Protein AF-A0A4R8S2M1-F1 (afdb_monomer_lite)

Sequence (170 aa):
MDASRDLIRSPKLRADSMRMPQSKIARLDPCGALDVLTHGKDFDIAGPQMPYMCDFKLKGDEDHTVLGYQVRELDSASHPATRGVEYTRLRGVVTHFEDRMRRDGPHNGKAWCTVESYVGLDNPITGREGVSTTRQWVDEIAATGYETELGCPKLLRVVEEAVRLYQEAS

Organism: NCBI:txid404941

Foldseek 3Di:
DPPCVVCVVDPDDPVPDLPDFPALLQVDDLCVLCCVVQVVWDKDQDDDDDRQWTWIDTPPDPKIKIKGKDKAFQVPPPPCVPPDVQWDDQVNFIKGKDWDADCDDPLHLKIWIKIKTFACPVPFTFGRDPVRNVITITMIIMMIMIGNDPVPVSRSSSSSSVNVRSVPRD

Radius of gyration: 17.93 Å; chains: 1; bounding box: 40×38×55 Å

Secondary structure (DSSP, 8-state):
--TTHHHHHSPPPGGG-SSS---GGGGS-TTTHHHHHTTT--EEE-S---TTEEEEEETT-SS-EEEEEEEEETTTS--TTS--TTEEEETTEEEEEEEEE--SSTTTTSEEEEEEEEETTTS-EE-SSTTTSS-EEEEEEEEEEEESSTT-HHHHHHHHHHHHHHHH--

Structure (mmCIF, N/CA/C/O backbone):
data_AF-A0A4R8S2M1-F1
#
_entry.id   AF-A0A4R8S2M1-F1
#
loop_
_atom_site.group_PDB
_atom_site.id
_atom_site.type_symbol
_atom_site.label_atom_id
_atom_site.label_alt_id
_atom_site.label_comp_id
_atom_site.label_asym_id
_atom_site.label_entity_id
_atom_site.label_seq_id
_atom_site.pdbx_PDB_ins_code
_atom_site.Cartn_x
_atom_site.Cartn_y
_atom_site.Cartn_z
_atom_site.occupancy
_atom_site.B_iso_or_equiv
_atom_site.auth_seq_id
_atom_site.auth_comp_id
_atom_site.auth_asym_id
_atom_site.auth_atom_id
_atom_site.pdbx_PDB_model_num
ATOM 1 N N . MET A 1 1 ? 4.383 -7.516 40.489 1.00 47.75 1 MET A N 1
ATOM 2 C CA . MET A 1 1 ? 3.514 -8.470 39.770 1.00 47.75 1 MET A CA 1
ATOM 3 C C . MET A 1 1 ? 3.699 -8.212 38.293 1.00 47.75 1 MET A C 1
ATOM 5 O O . MET A 1 1 ? 3.539 -7.076 37.871 1.00 47.75 1 MET A O 1
ATOM 9 N N . ASP A 1 2 ? 4.128 -9.222 37.549 1.00 53.28 2 ASP A N 1
ATOM 10 C CA . ASP A 1 2 ? 4.392 -9.090 36.119 1.00 53.28 2 ASP A CA 1
ATOM 11 C C . ASP A 1 2 ? 3.074 -9.293 35.362 1.00 53.28 2 ASP A C 1
ATOM 13 O O . ASP A 1 2 ? 2.661 -10.424 35.108 1.00 53.28 2 ASP A O 1
ATOM 17 N N . ALA A 1 3 ? 2.365 -8.192 35.089 1.00 57.44 3 ALA A N 1
ATOM 18 C CA . ALA A 1 3 ? 1.017 -8.176 34.500 1.00 57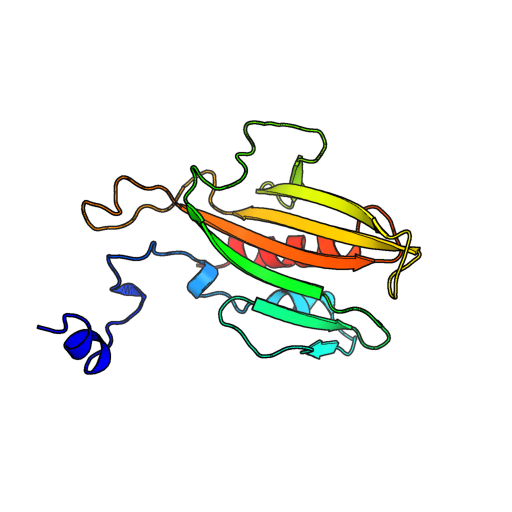.44 3 ALA A CA 1
ATOM 19 C C . ALA A 1 3 ? 0.933 -8.836 33.105 1.00 57.44 3 ALA A C 1
ATOM 21 O O . ALA A 1 3 ? -0.154 -9.000 32.552 1.00 57.44 3 ALA A O 1
ATOM 22 N N . SER A 1 4 ? 2.077 -9.209 32.530 1.00 60.09 4 SER A N 1
ATOM 23 C CA . SER A 1 4 ? 2.200 -9.859 31.229 1.00 60.09 4 SER A CA 1
ATOM 24 C C . SER A 1 4 ? 2.137 -11.395 31.295 1.00 60.09 4 SER A C 1
ATOM 26 O O . SER A 1 4 ? 1.750 -12.030 30.314 1.00 60.09 4 SER A O 1
ATOM 28 N N . ARG A 1 5 ? 2.457 -12.018 32.442 1.00 62.53 5 ARG A N 1
ATOM 29 C CA . ARG A 1 5 ? 2.608 -13.485 32.554 1.00 62.53 5 ARG A CA 1
ATOM 30 C C . ARG A 1 5 ? 1.321 -14.268 32.296 1.00 62.53 5 ARG A C 1
ATOM 32 O O . ARG A 1 5 ? 1.375 -15.320 31.660 1.00 62.53 5 ARG A O 1
ATOM 39 N N . ASP A 1 6 ? 0.182 -13.758 32.751 1.00 65.44 6 ASP A N 1
ATOM 40 C CA . ASP A 1 6 ? -1.110 -14.431 32.562 1.00 65.44 6 ASP A CA 1
ATOM 41 C C . ASP A 1 6 ? -1.586 -14.347 31.104 1.00 65.44 6 ASP A C 1
ATOM 43 O O . ASP A 1 6 ? -2.175 -15.294 30.585 1.00 65.44 6 ASP A O 1
ATOM 47 N N . LEU A 1 7 ? -1.235 -13.263 30.402 1.00 65.06 7 LEU A N 1
ATOM 48 C CA . LEU A 1 7 ? -1.532 -13.089 28.976 1.00 65.06 7 LEU A CA 1
ATOM 49 C C . LEU A 1 7 ? -0.714 -14.040 28.088 1.00 65.06 7 LEU A C 1
ATOM 51 O O . LEU A 1 7 ? -1.174 -14.408 27.013 1.00 65.06 7 LEU A O 1
ATOM 55 N N . ILE A 1 8 ? 0.473 -14.461 28.538 1.00 72.50 8 ILE A N 1
ATOM 56 C CA . ILE A 1 8 ? 1.325 -15.421 27.816 1.00 72.50 8 ILE A CA 1
ATOM 57 C C . ILE A 1 8 ? 0.822 -16.860 28.002 1.00 72.50 8 ILE A C 1
ATOM 59 O O . ILE A 1 8 ? 0.888 -17.662 27.075 1.00 72.50 8 ILE A O 1
ATOM 63 N N . ARG A 1 9 ? 0.313 -17.207 29.192 1.00 76.44 9 ARG A N 1
ATOM 64 C CA . ARG A 1 9 ? -0.161 -18.571 29.502 1.00 76.44 9 ARG A CA 1
ATOM 65 C C . ARG A 1 9 ? -1.518 -18.900 28.888 1.00 76.44 9 ARG A C 1
ATOM 67 O O . ARG A 1 9 ? -1.822 -20.069 28.668 1.00 76.44 9 ARG A O 1
ATOM 74 N N . SER A 1 10 ? -2.349 -17.893 28.646 1.00 75.50 10 SER A N 1
ATOM 75 C CA . SER A 1 10 ? -3.666 -18.053 28.027 1.00 75.50 10 SER A CA 1
ATOM 76 C C . SER A 1 10 ? -3.933 -16.873 27.096 1.00 75.50 10 SER A C 1
ATOM 78 O O . SER A 1 10 ? -4.692 -15.965 27.450 1.00 75.50 10 SER A O 1
ATOM 80 N N . PRO A 1 11 ? -3.267 -16.842 25.927 1.00 75.62 11 PRO A N 1
ATOM 81 C CA . PRO A 1 11 ? -3.440 -15.756 24.979 1.00 75.62 11 PRO A CA 1
ATOM 82 C C . PRO A 1 11 ? -4.900 -15.703 24.532 1.00 75.62 11 PRO A C 1
ATOM 84 O O . PRO A 1 11 ? -5.464 -16.692 24.065 1.00 75.62 11 PRO A O 1
ATOM 87 N N . LYS A 1 12 ? -5.522 -14.534 24.696 1.00 77.06 12 LYS A N 1
ATOM 88 C CA . LYS A 1 12 ? -6.856 -14.274 24.150 1.00 77.06 12 LYS A CA 1
ATOM 89 C C . LYS A 1 12 ? -6.789 -14.178 22.628 1.00 77.06 12 LYS A C 1
ATOM 91 O O . LYS A 1 12 ? -5.745 -13.830 22.069 1.00 77.06 12 LYS A O 1
ATOM 96 N N . LEU A 1 13 ? -7.913 -14.430 21.959 1.00 80.31 13 LEU A N 1
ATOM 97 C CA . LEU A 1 13 ? -8.006 -14.196 20.523 1.00 80.31 13 LEU A CA 1
ATOM 98 C C . LEU A 1 13 ? -7.813 -12.703 20.237 1.00 80.31 13 LEU A C 1
ATOM 100 O O . LEU A 1 13 ? -8.212 -11.843 21.022 1.00 80.31 13 LEU A O 1
ATOM 104 N N . ARG A 1 14 ? -7.242 -12.373 19.073 1.00 74.56 14 ARG A N 1
ATOM 105 C CA . ARG A 1 14 ? -7.090 -10.972 18.643 1.00 74.56 14 ARG A CA 1
ATOM 106 C C . ARG A 1 14 ? -8.439 -10.244 18.584 1.00 74.56 14 ARG A C 1
ATOM 108 O O . ARG A 1 14 ? -8.502 -9.065 18.924 1.00 74.56 14 ARG A O 1
ATOM 115 N N . ALA A 1 15 ? -9.503 -10.964 18.225 1.00 76.12 15 ALA A N 1
ATOM 116 C CA . ALA A 1 15 ? -10.880 -10.469 18.216 1.00 76.12 15 ALA A CA 1
ATOM 117 C C . ALA A 1 15 ? -11.375 -10.005 19.602 1.00 76.12 15 ALA A C 1
ATOM 119 O O . ALA A 1 15 ? -12.228 -9.122 19.687 1.00 76.12 15 ALA A O 1
ATOM 120 N N . ASP A 1 16 ? -10.791 -10.546 20.676 1.00 78.25 16 ASP A N 1
ATOM 121 C CA . ASP A 1 16 ? -11.108 -10.200 22.065 1.00 78.25 16 ASP A CA 1
ATOM 122 C C . ASP A 1 16 ? -10.189 -9.098 22.615 1.00 78.25 16 ASP A C 1
ATOM 124 O O . ASP A 1 16 ? -10.299 -8.707 23.781 1.00 78.25 16 ASP A O 1
ATOM 128 N N . SER A 1 17 ? -9.240 -8.606 21.806 1.00 75.56 17 SER A N 1
ATOM 129 C CA . SER A 1 17 ? -8.361 -7.515 22.209 1.00 75.56 17 SER A CA 1
ATOM 130 C C . SER A 1 17 ? -9.158 -6.225 22.328 1.00 75.56 17 SER A C 1
ATOM 132 O O . SER A 1 17 ? -9.743 -5.728 21.365 1.00 75.56 17 SER A O 1
ATOM 134 N N . MET A 1 18 ? -9.129 -5.667 23.529 1.00 73.31 18 MET A N 1
ATOM 135 C CA . MET A 1 18 ? -9.744 -4.384 23.850 1.00 73.31 18 MET A CA 1
ATOM 136 C C . MET A 1 18 ? -8.756 -3.214 23.733 1.00 73.31 18 MET A C 1
ATOM 138 O O . MET A 1 18 ? -9.170 -2.058 23.678 1.00 73.31 18 MET A O 1
ATOM 142 N N . ARG A 1 19 ? -7.453 -3.528 23.677 1.00 69.88 19 ARG A N 1
ATOM 143 C CA . ARG A 1 19 ? -6.344 -2.561 23.644 1.00 69.88 19 ARG A CA 1
ATOM 144 C C . ARG A 1 19 ? -5.927 -2.167 22.233 1.00 69.88 19 ARG A C 1
ATOM 146 O O . ARG A 1 19 ? -5.401 -1.078 22.047 1.00 69.88 19 ARG A O 1
ATOM 153 N N . MET A 1 20 ? -6.125 -3.063 21.267 1.00 71.00 20 MET A N 1
ATOM 154 C CA . MET A 1 20 ? -5.816 -2.809 19.861 1.00 71.00 20 MET A CA 1
ATOM 155 C C . MET A 1 20 ? -7.109 -2.555 19.085 1.00 71.00 20 MET A C 1
ATOM 157 O O . MET A 1 20 ? -8.091 -3.267 19.320 1.00 71.00 20 MET A O 1
ATOM 161 N N . PRO A 1 21 ? -7.118 -1.594 18.146 1.00 77.38 21 PRO A N 1
ATOM 162 C CA . PRO A 1 21 ? -8.243 -1.406 17.242 1.00 77.38 21 PRO A CA 1
ATOM 163 C C . PRO A 1 21 ? -8.505 -2.687 16.438 1.00 77.38 21 PRO A C 1
ATOM 165 O O . PRO A 1 21 ? -7.578 -3.386 16.012 1.00 77.38 21 PRO A O 1
ATOM 168 N N . GLN A 1 22 ? -9.785 -3.001 16.235 1.00 83.44 22 GLN A N 1
ATOM 169 C CA . GLN A 1 22 ? -10.216 -4.153 15.440 1.00 83.44 22 GLN A CA 1
ATOM 170 C C . GLN A 1 22 ? -10.141 -3.800 13.952 1.00 83.44 22 GLN A C 1
ATOM 172 O O . GLN A 1 22 ? -11.136 -3.458 13.323 1.00 83.44 22 GLN A O 1
ATOM 177 N N . SER A 1 23 ? -8.920 -3.841 13.428 1.00 86.62 23 SER A N 1
ATOM 178 C CA . SER A 1 23 ? -8.595 -3.523 12.041 1.00 86.62 23 SER A CA 1
ATOM 179 C C . SER A 1 23 ? -8.841 -4.696 11.091 1.00 86.62 23 SER A C 1
ATOM 181 O O . SER A 1 23 ? -8.593 -5.858 11.440 1.00 86.62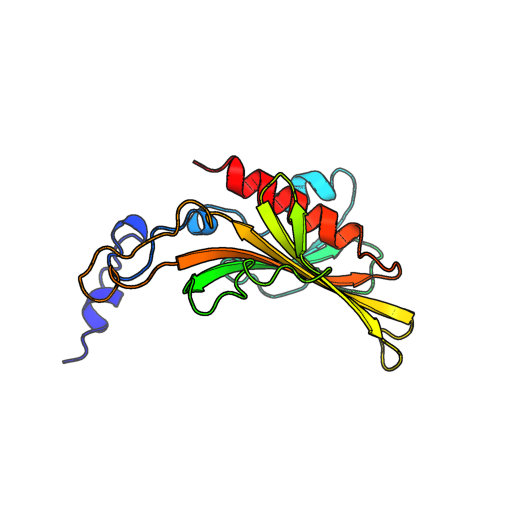 23 SER A O 1
ATOM 183 N N . LYS A 1 24 ? -9.267 -4.377 9.862 1.00 87.31 24 LYS A N 1
ATOM 184 C CA . LYS A 1 24 ? -9.433 -5.358 8.780 1.00 87.31 24 LYS A CA 1
ATOM 185 C C . LYS A 1 24 ? -8.101 -5.915 8.288 1.00 87.31 24 LYS A C 1
ATOM 187 O O . LYS A 1 24 ? -8.067 -7.067 7.862 1.00 87.31 24 LYS A O 1
ATOM 192 N N . ILE A 1 25 ? -7.000 -5.165 8.415 1.00 88.88 25 ILE A N 1
ATOM 193 C CA . ILE A 1 25 ? -5.678 -5.613 7.940 1.00 88.88 25 ILE A CA 1
ATOM 194 C C . ILE A 1 25 ? -5.234 -6.914 8.610 1.00 88.88 25 ILE A C 1
ATOM 196 O O . ILE A 1 25 ? -4.466 -7.679 8.042 1.00 88.88 25 ILE A O 1
ATOM 200 N N . ALA A 1 26 ? -5.753 -7.192 9.812 1.00 85.06 26 ALA A N 1
ATOM 201 C CA . ALA A 1 26 ? -5.458 -8.409 10.554 1.00 85.06 26 ALA A CA 1
ATOM 202 C C . ALA A 1 26 ? -5.924 -9.698 9.851 1.00 85.06 26 ALA A C 1
ATOM 204 O O . ALA A 1 26 ? -5.511 -10.784 10.251 1.00 85.06 26 ALA A O 1
ATOM 205 N N . ARG A 1 27 ? -6.816 -9.580 8.860 1.00 85.50 27 ARG A N 1
ATOM 206 C CA . ARG A 1 27 ? -7.407 -10.693 8.104 1.00 85.50 27 ARG A CA 1
ATOM 207 C C . ARG A 1 27 ? -6.850 -10.814 6.686 1.00 85.50 27 ARG A C 1
ATOM 209 O O . ARG A 1 27 ? -7.228 -11.744 5.983 1.00 85.50 27 ARG A O 1
ATOM 216 N N . LEU A 1 28 ? -6.015 -9.870 6.260 1.00 89.19 28 LEU A N 1
ATOM 217 C CA . LEU A 1 28 ? -5.482 -9.831 4.905 1.00 89.19 28 LEU A CA 1
ATOM 218 C C . LEU A 1 28 ? -4.190 -10.635 4.813 1.00 89.19 28 LEU A C 1
ATOM 220 O O . LEU A 1 28 ? -3.349 -10.579 5.712 1.00 89.19 28 LEU A O 1
ATOM 224 N N . ASP A 1 29 ? -4.029 -11.341 3.696 1.00 89.75 29 ASP A N 1
ATOM 225 C CA . ASP A 1 29 ? -2.725 -11.847 3.286 1.00 89.75 29 ASP A CA 1
ATOM 226 C C . ASP A 1 29 ? -1.900 -10.665 2.759 1.00 89.75 29 ASP A C 1
ATOM 228 O O . ASP A 1 29 ? -2.293 -10.051 1.758 1.00 89.75 29 ASP A O 1
ATOM 232 N N . PRO A 1 30 ? -0.765 -10.318 3.394 1.00 87.75 30 PRO A N 1
ATOM 233 C CA . PRO A 1 30 ? 0.029 -9.196 2.939 1.00 87.75 30 PRO A CA 1
ATOM 234 C C . PRO A 1 30 ? 0.607 -9.388 1.531 1.00 87.75 30 PRO A C 1
ATOM 236 O O . PRO A 1 30 ? 0.898 -8.395 0.867 1.00 87.75 30 PRO A O 1
ATOM 239 N N . CYS A 1 31 ? 0.745 -10.630 1.063 1.00 90.88 31 CYS A N 1
ATOM 240 C CA . CYS A 1 31 ? 1.189 -10.957 -0.287 1.00 90.88 31 CYS A CA 1
ATOM 241 C C . CYS A 1 31 ? 0.036 -11.203 -1.271 1.00 90.88 31 CYS A C 1
ATOM 243 O O . CYS A 1 31 ? 0.303 -11.390 -2.454 1.00 90.88 31 CYS A O 1
ATOM 245 N N . GLY A 1 32 ? -1.231 -11.150 -0.841 1.00 90.25 32 GLY A N 1
ATOM 246 C CA . GLY A 1 32 ? -2.376 -11.521 -1.685 1.00 90.25 32 GLY A CA 1
ATOM 247 C C . GLY A 1 32 ? -2.515 -10.695 -2.971 1.00 90.25 32 GLY A C 1
ATOM 248 O O . GLY A 1 32 ? -3.044 -11.179 -3.968 1.00 90.25 32 GLY A O 1
ATOM 249 N N . ALA A 1 33 ? -1.984 -9.466 -3.004 1.00 90.19 33 ALA A N 1
ATOM 250 C CA . ALA A 1 33 ? -1.965 -8.648 -4.220 1.00 90.19 33 ALA A CA 1
ATOM 251 C C . ALA A 1 33 ? -1.143 -9.294 -5.355 1.00 90.19 33 ALA A C 1
ATOM 253 O O . ALA A 1 33 ? -1.392 -9.045 -6.537 1.00 90.19 33 ALA A O 1
ATOM 254 N N . LEU A 1 34 ? -0.174 -10.148 -5.013 1.00 88.25 34 LEU A N 1
ATOM 255 C CA . LEU A 1 34 ? 0.669 -10.837 -5.985 1.00 88.25 34 LEU A CA 1
ATOM 256 C C . LEU A 1 34 ? -0.101 -11.877 -6.794 1.00 88.25 34 LEU A C 1
ATOM 258 O O . LEU A 1 34 ? 0.228 -12.053 -7.965 1.00 88.25 34 LEU A O 1
ATOM 262 N N . ASP A 1 35 ? -1.148 -12.493 -6.245 1.00 85.50 35 ASP A N 1
ATOM 263 C CA . ASP A 1 35 ? -1.929 -13.527 -6.942 1.00 85.50 35 ASP A CA 1
ATOM 264 C C . ASP A 1 35 ? -2.517 -13.013 -8.265 1.00 85.50 35 ASP A C 1
ATOM 266 O O . ASP A 1 35 ? -2.593 -13.736 -9.260 1.00 85.50 35 ASP A O 1
ATOM 270 N N . VAL A 1 36 ? -2.884 -11.731 -8.297 1.00 82.50 36 VAL A N 1
ATOM 271 C CA . VAL A 1 36 ? -3.411 -11.062 -9.492 1.00 82.50 36 VAL A CA 1
ATOM 272 C C . VAL A 1 36 ? -2.283 -10.486 -10.347 1.00 82.50 36 VAL A C 1
ATOM 274 O O . VAL A 1 36 ? -2.275 -10.643 -11.569 1.00 82.50 36 VAL A O 1
ATOM 277 N N . LEU A 1 37 ? -1.302 -9.830 -9.725 1.00 80.38 37 LEU A N 1
ATOM 278 C CA . LEU A 1 37 ? -0.264 -9.075 -10.439 1.00 80.38 37 LEU A CA 1
ATOM 279 C C . LEU A 1 37 ? 0.793 -9.958 -11.101 1.00 80.38 37 LEU A C 1
ATOM 281 O O . LEU A 1 37 ? 1.428 -9.554 -12.081 1.00 80.38 37 LEU A O 1
ATOM 285 N N . THR A 1 38 ? 0.984 -11.156 -10.562 1.00 80.88 38 THR A N 1
ATOM 286 C CA . THR A 1 38 ? 1.974 -12.126 -11.030 1.00 80.88 38 THR A CA 1
ATOM 287 C C . THR A 1 38 ? 1.347 -13.257 -11.826 1.00 80.88 38 THR A C 1
ATOM 289 O O . THR A 1 38 ? 2.023 -14.234 -12.112 1.00 80.88 38 THR A O 1
ATOM 292 N N . HIS A 1 39 ? 0.084 -13.143 -12.246 1.00 77.56 39 HIS A N 1
ATOM 293 C CA . HIS A 1 39 ? -0.555 -14.194 -13.032 1.00 77.56 39 HIS A CA 1
ATOM 294 C C . HIS A 1 39 ? 0.272 -14.527 -14.295 1.00 77.56 39 HIS A C 1
ATOM 296 O O . HIS A 1 39 ? 0.340 -13.742 -15.245 1.00 77.56 39 HIS A O 1
ATOM 302 N N . GLY A 1 40 ? 0.921 -15.698 -14.295 1.00 70.56 40 GLY A N 1
ATOM 303 C CA . GLY A 1 40 ? 1.836 -16.147 -15.354 1.00 70.56 40 GLY A CA 1
ATOM 304 C C . GLY A 1 40 ? 3.280 -15.625 -15.263 1.00 70.56 40 GLY A C 1
ATOM 305 O O . GLY A 1 40 ? 4.029 -15.765 -16.229 1.00 70.56 40 GLY A O 1
ATOM 306 N N . LYS A 1 41 ? 3.681 -15.025 -14.139 1.00 80.44 41 LYS A N 1
ATOM 307 C CA . LYS A 1 41 ? 5.035 -14.537 -13.852 1.00 80.44 41 LYS A CA 1
ATOM 308 C C . LYS A 1 41 ? 5.558 -15.171 -12.568 1.00 80.44 41 LYS A C 1
ATOM 310 O O . LYS A 1 41 ? 4.852 -15.239 -11.570 1.00 80.44 41 LYS A O 1
ATOM 315 N N . ASP A 1 42 ? 6.824 -15.561 -12.584 1.00 85.06 42 ASP A N 1
ATOM 316 C CA . ASP A 1 42 ? 7.500 -16.017 -11.373 1.00 85.06 42 ASP A CA 1
ATOM 317 C C . ASP A 1 42 ? 7.862 -14.812 -10.487 1.00 85.06 42 ASP A C 1
ATOM 319 O O . ASP A 1 42 ? 8.255 -13.748 -10.983 1.00 85.06 42 ASP A O 1
ATOM 323 N N . PHE A 1 43 ? 7.784 -14.997 -9.174 1.00 87.88 43 PHE A N 1
ATOM 324 C CA . PHE A 1 43 ? 8.246 -14.042 -8.174 1.00 87.88 43 PHE A CA 1
ATOM 325 C C . PHE A 1 43 ? 8.929 -14.780 -7.023 1.00 87.88 43 PHE A C 1
ATOM 327 O O . PHE A 1 43 ? 8.649 -15.952 -6.774 1.00 87.88 43 PHE A O 1
ATOM 334 N N . ASP A 1 44 ? 9.796 -14.072 -6.309 1.00 88.44 44 ASP A N 1
ATOM 335 C CA . ASP A 1 44 ? 10.435 -14.559 -5.092 1.00 88.44 44 ASP A CA 1
ATOM 336 C C . ASP A 1 44 ? 9.994 -13.701 -3.908 1.00 88.44 44 ASP A C 1
ATOM 338 O O . ASP A 1 44 ? 9.960 -12.471 -4.000 1.00 88.44 44 ASP A O 1
ATOM 342 N N . ILE A 1 45 ? 9.722 -14.341 -2.771 1.00 87.69 45 ILE A N 1
ATOM 343 C CA . ILE A 1 45 ? 9.644 -13.646 -1.484 1.00 87.69 45 ILE A CA 1
ATOM 344 C C . ILE A 1 45 ? 11.075 -13.414 -1.011 1.00 87.69 45 ILE A C 1
ATOM 346 O O . ILE A 1 45 ? 11.835 -14.359 -0.792 1.00 87.69 45 ILE A O 1
ATOM 350 N N . ALA A 1 46 ? 11.457 -12.147 -0.931 1.00 81.00 46 ALA A N 1
ATOM 351 C CA . ALA A 1 46 ? 12.849 -11.727 -0.917 1.00 81.00 46 ALA A CA 1
ATOM 352 C C . ALA A 1 46 ? 13.367 -11.361 0.487 1.00 81.00 46 ALA A C 1
ATOM 354 O O . ALA A 1 46 ? 14.573 -11.181 0.674 1.00 81.00 46 ALA A O 1
ATOM 355 N N . GLY A 1 47 ? 12.471 -11.329 1.479 1.00 73.38 47 GLY A N 1
ATOM 356 C CA . GLY A 1 47 ? 12.768 -11.028 2.876 1.00 73.38 47 GLY A CA 1
ATOM 357 C C . GLY A 1 47 ? 12.075 -11.972 3.869 1.00 73.38 47 GLY A C 1
ATOM 358 O O . GLY A 1 47 ? 11.263 -12.819 3.486 1.00 73.38 47 GLY A O 1
ATOM 359 N N . PRO A 1 48 ? 12.396 -11.857 5.172 1.00 72.75 48 PRO A N 1
ATOM 360 C CA . PRO A 1 48 ? 11.719 -12.614 6.217 1.00 72.75 48 PRO A CA 1
ATOM 361 C C . PRO A 1 48 ? 10.231 -12.252 6.258 1.00 72.75 48 PRO A C 1
ATOM 363 O O . PRO A 1 48 ? 9.867 -11.077 6.233 1.00 72.75 48 PRO A O 1
ATOM 366 N N . GLN A 1 49 ? 9.370 -13.265 6.371 1.00 71.31 49 GLN A N 1
ATOM 367 C CA . GLN A 1 49 ? 7.930 -13.054 6.492 1.00 71.31 49 GLN A CA 1
ATOM 368 C C . GLN A 1 49 ? 7.619 -12.341 7.811 1.00 71.31 49 GLN A C 1
ATOM 370 O O . GLN A 1 49 ? 7.685 -12.932 8.891 1.00 71.31 49 GLN A O 1
ATOM 375 N N . MET A 1 50 ? 7.293 -11.054 7.715 1.00 81.50 50 MET A N 1
ATOM 376 C CA . MET A 1 50 ? 6.797 -10.270 8.837 1.00 81.50 50 MET A CA 1
ATOM 377 C C . MET A 1 50 ? 5.268 -10.242 8.806 1.00 81.50 50 MET A C 1
ATOM 379 O O . MET A 1 50 ? 4.676 -10.145 7.729 1.00 81.50 50 MET A O 1
ATOM 383 N N . PRO A 1 51 ? 4.601 -10.287 9.973 1.00 79.88 51 PRO A N 1
ATOM 384 C CA . PRO A 1 51 ? 3.168 -10.053 10.031 1.00 79.88 51 PRO A CA 1
ATOM 385 C C . PRO A 1 51 ? 2.844 -8.721 9.353 1.00 79.88 51 PRO A C 1
ATOM 387 O O . PRO A 1 51 ? 3.451 -7.704 9.689 1.00 79.88 51 PRO A O 1
ATOM 390 N N . TYR A 1 52 ? 1.889 -8.740 8.423 1.00 89.81 52 TYR A N 1
ATOM 391 C CA . TYR A 1 52 ? 1.425 -7.558 7.691 1.00 89.81 52 TYR A CA 1
ATOM 392 C C . TYR A 1 52 ? 2.419 -6.964 6.688 1.00 89.81 52 TYR A C 1
ATOM 394 O O . TYR A 1 52 ? 2.237 -5.822 6.282 1.00 89.81 52 TYR A O 1
ATOM 402 N N . MET A 1 53 ? 3.443 -7.704 6.259 1.00 92.69 53 MET A N 1
ATOM 403 C CA . MET A 1 53 ? 4.365 -7.234 5.225 1.00 92.69 53 MET A CA 1
ATOM 404 C C . MET A 1 53 ? 4.699 -8.332 4.217 1.00 92.69 53 MET A C 1
ATOM 406 O O . MET A 1 53 ? 4.890 -9.488 4.586 1.00 92.69 53 MET A O 1
ATOM 410 N N . CYS A 1 54 ? 4.798 -7.946 2.951 1.00 92.75 54 CYS A N 1
ATOM 411 C CA . CYS A 1 54 ? 5.270 -8.761 1.850 1.00 92.75 54 CYS A CA 1
ATOM 412 C C . CYS A 1 54 ? 6.466 -8.072 1.195 1.00 92.75 54 CYS A C 1
ATOM 414 O O . CYS A 1 54 ? 6.318 -7.025 0.568 1.00 92.75 54 CYS A O 1
ATOM 416 N N . ASP A 1 55 ? 7.648 -8.656 1.363 1.00 94.31 55 ASP A N 1
ATOM 417 C CA . ASP A 1 55 ? 8.868 -8.260 0.661 1.00 94.31 55 ASP A CA 1
ATOM 418 C C . ASP A 1 55 ? 9.084 -9.239 -0.494 1.00 94.31 55 ASP A C 1
ATOM 420 O O . ASP A 1 55 ? 9.294 -10.436 -0.269 1.00 94.31 55 ASP A O 1
ATOM 424 N N . PHE A 1 56 ? 8.967 -8.752 -1.725 1.00 92.12 56 PHE A N 1
ATOM 425 C CA . PHE A 1 56 ? 9.002 -9.587 -2.917 1.00 92.12 56 PHE A CA 1
ATOM 426 C C . PHE A 1 56 ? 9.785 -8.938 -4.050 1.00 92.12 56 PHE A C 1
ATOM 428 O O . PHE A 1 56 ? 9.920 -7.721 -4.142 1.00 92.12 56 PHE A O 1
ATOM 435 N N . LYS A 1 57 ? 10.242 -9.761 -4.987 1.00 90.75 57 LYS A N 1
ATOM 436 C CA . LYS A 1 57 ? 10.777 -9.317 -6.276 1.00 90.75 57 LYS A CA 1
ATOM 437 C C . LYS A 1 57 ? 10.171 -10.153 -7.391 1.00 90.75 57 LYS A C 1
ATOM 439 O O . LYS A 1 57 ? 9.918 -11.342 -7.208 1.00 90.75 57 LYS A O 1
ATOM 444 N N . LEU A 1 58 ? 9.935 -9.548 -8.551 1.00 86.25 58 LEU A N 1
ATOM 445 C CA . LEU A 1 58 ? 9.547 -10.320 -9.729 1.00 86.25 58 LEU A CA 1
ATOM 446 C C . LEU A 1 58 ? 10.798 -10.938 -10.352 1.00 86.25 58 LEU A C 1
ATOM 448 O O . LEU A 1 58 ? 11.894 -10.386 -10.256 1.00 86.25 58 LEU A O 1
ATOM 452 N N . LYS A 1 59 ? 10.653 -12.089 -11.003 1.00 82.88 59 LYS A N 1
ATOM 453 C CA . LYS A 1 59 ? 11.782 -12.731 -11.673 1.00 82.88 59 LYS A CA 1
ATOM 454 C C . LYS A 1 59 ? 12.342 -11.827 -12.770 1.00 82.88 59 LYS A C 1
ATOM 456 O O . LYS A 1 59 ? 11.626 -11.438 -13.689 1.00 82.88 59 LYS A O 1
ATOM 461 N N . GLY A 1 60 ? 13.641 -11.555 -12.682 1.00 79.88 60 GLY A N 1
ATOM 462 C CA . GLY A 1 60 ? 14.348 -10.641 -13.580 1.00 79.88 60 GLY A CA 1
ATOM 463 C C . GLY A 1 60 ? 14.484 -9.219 -13.038 1.00 79.88 60 GLY A C 1
ATOM 464 O O . GLY A 1 60 ? 15.288 -8.466 -13.580 1.00 79.88 60 GLY A O 1
ATOM 465 N N . ASP A 1 61 ? 13.783 -8.876 -11.954 1.00 83.88 61 ASP A N 1
ATOM 466 C CA . ASP A 1 61 ? 13.994 -7.610 -11.260 1.00 83.88 61 ASP A CA 1
ATOM 467 C C . ASP A 1 61 ? 15.207 -7.711 -10.329 1.00 83.88 61 ASP A C 1
ATOM 469 O O . ASP A 1 61 ? 15.420 -8.712 -9.636 1.00 83.88 61 ASP A O 1
ATOM 473 N N . GLU A 1 62 ? 15.999 -6.643 -10.299 1.00 83.50 62 GLU A N 1
ATOM 474 C CA . GLU A 1 62 ? 17.131 -6.504 -9.377 1.00 83.50 62 GLU A CA 1
ATOM 475 C C . GLU A 1 62 ? 16.694 -5.995 -8.000 1.00 83.50 62 GLU A C 1
ATOM 477 O O . GLU A 1 62 ? 17.345 -6.285 -6.998 1.00 83.50 62 GLU A O 1
ATOM 482 N N . ASP A 1 63 ? 15.596 -5.237 -7.955 1.00 88.69 63 ASP A N 1
ATOM 483 C CA . ASP A 1 63 ? 15.125 -4.543 -6.763 1.00 88.69 63 ASP A CA 1
ATOM 484 C C . ASP A 1 63 ? 13.881 -5.204 -6.179 1.00 88.69 63 ASP A C 1
ATOM 486 O O . ASP A 1 63 ? 13.017 -5.722 -6.893 1.00 88.69 63 ASP A O 1
ATOM 490 N N . HIS A 1 64 ? 13.780 -5.146 -4.855 1.00 91.38 64 HIS A N 1
ATOM 491 C CA . HIS A 1 64 ? 12.627 -5.657 -4.137 1.00 91.38 64 HIS A CA 1
ATOM 492 C C . HIS A 1 64 ? 11.559 -4.569 -3.988 1.00 91.38 64 HIS A C 1
ATOM 494 O O . HIS A 1 64 ? 11.835 -3.366 -3.987 1.00 91.38 64 HIS A O 1
ATOM 500 N N . THR A 1 65 ? 10.321 -5.014 -3.850 1.00 92.75 65 THR A N 1
ATOM 501 C CA . THR A 1 65 ? 9.164 -4.214 -3.482 1.00 92.75 65 THR A CA 1
ATOM 502 C C . THR A 1 65 ? 8.692 -4.672 -2.114 1.00 92.75 65 THR A C 1
ATOM 504 O O . THR A 1 65 ? 8.470 -5.861 -1.889 1.00 92.75 65 THR A O 1
ATOM 507 N N . VAL A 1 66 ? 8.510 -3.716 -1.212 1.00 94.56 66 VAL A N 1
ATOM 508 C CA . VAL A 1 66 ? 7.969 -3.964 0.119 1.00 94.56 66 VAL A CA 1
ATOM 509 C C . VAL A 1 66 ? 6.553 -3.422 0.152 1.00 94.56 66 VAL A C 1
ATOM 511 O O . VAL A 1 66 ? 6.357 -2.225 -0.009 1.00 94.56 66 VAL A O 1
ATOM 514 N N . LEU A 1 67 ? 5.574 -4.293 0.368 1.00 94.81 67 LEU A N 1
ATOM 515 C CA . LEU A 1 67 ? 4.178 -3.946 0.620 1.00 94.81 67 LEU A CA 1
ATOM 516 C C . LEU A 1 67 ? 3.868 -4.215 2.094 1.00 94.81 67 LEU A C 1
ATOM 518 O O . LEU A 1 67 ? 4.097 -5.315 2.583 1.00 94.81 67 LEU A O 1
ATOM 522 N N . GLY A 1 68 ? 3.342 -3.231 2.811 1.00 94.19 68 GLY A N 1
ATOM 523 C CA . GLY A 1 68 ? 3.043 -3.310 4.234 1.00 94.19 68 GLY A CA 1
ATOM 524 C C . GLY A 1 68 ? 1.649 -2.797 4.569 1.00 94.19 68 GLY A C 1
ATOM 525 O O . GLY A 1 68 ? 1.145 -1.865 3.949 1.00 94.19 68 GLY A O 1
ATOM 526 N N . TYR A 1 69 ? 1.051 -3.385 5.600 1.00 93.88 69 TYR A N 1
ATOM 527 C CA . TYR A 1 69 ? -0.239 -2.991 6.150 1.00 93.88 69 TYR A CA 1
ATOM 528 C C . TYR A 1 69 ? -0.034 -2.542 7.589 1.00 93.88 69 TYR A C 1
ATOM 530 O O . TYR A 1 69 ? 0.582 -3.240 8.398 1.00 93.88 69 TYR A O 1
ATOM 538 N N . GLN A 1 70 ? -0.539 -1.363 7.920 1.00 90.56 70 GLN A N 1
ATOM 539 C CA . GLN A 1 70 ? -0.276 -0.712 9.195 1.00 90.56 70 GLN A CA 1
ATOM 540 C C . GLN A 1 70 ? -1.566 -0.154 9.782 1.00 90.56 70 GLN A C 1
ATOM 542 O O . GLN A 1 70 ? -2.502 0.169 9.060 1.00 90.56 70 GLN A O 1
ATOM 547 N N . VAL A 1 71 ? -1.611 -0.038 11.109 1.00 89.12 71 VAL A N 1
ATOM 548 C CA . VAL A 1 71 ? -2.639 0.748 11.798 1.00 89.12 71 VAL A CA 1
ATOM 549 C C . VAL A 1 71 ? -1.948 1.980 12.366 1.00 89.12 71 VAL A C 1
ATOM 551 O O . VAL A 1 71 ? -1.066 1.852 13.219 1.00 89.12 71 VAL A O 1
ATOM 554 N N . ARG A 1 72 ? -2.323 3.164 11.890 1.00 86.69 72 ARG A N 1
ATOM 555 C CA . ARG A 1 72 ? -1.755 4.449 12.312 1.00 86.69 72 ARG A CA 1
ATOM 556 C C . ARG A 1 72 ? -2.735 5.194 13.196 1.00 86.69 72 ARG A C 1
ATOM 558 O O . ARG A 1 72 ? -3.932 5.180 12.935 1.00 86.69 72 ARG A O 1
ATOM 565 N N . GLU A 1 73 ? -2.236 5.866 14.227 1.00 85.38 73 GLU A N 1
ATOM 566 C CA . GLU A 1 73 ? -3.049 6.832 14.967 1.00 85.38 73 GLU A CA 1
ATOM 567 C C . GLU A 1 73 ? -3.339 8.015 14.034 1.00 85.38 73 GLU A C 1
ATOM 569 O O . GLU A 1 73 ? -2.424 8.547 13.404 1.00 85.38 73 GLU A O 1
ATOM 574 N N . LEU A 1 74 ? -4.608 8.395 13.910 1.00 82.81 74 LEU A N 1
ATOM 575 C CA . LEU A 1 74 ? -5.107 9.325 12.896 1.00 82.81 74 LEU A CA 1
ATOM 576 C C . LEU A 1 74 ? -4.427 10.705 12.960 1.00 82.81 74 LEU A C 1
ATOM 578 O O . LEU A 1 74 ? -4.166 11.308 11.921 1.00 82.81 74 LEU A O 1
ATOM 582 N N . ASP A 1 75 ? -4.081 11.164 14.164 1.00 79.62 75 ASP A N 1
ATOM 583 C CA . ASP A 1 75 ? -3.381 12.437 14.396 1.00 79.62 75 ASP A CA 1
ATOM 584 C C . ASP A 1 75 ? -1.904 12.394 13.968 1.00 79.62 75 ASP A C 1
ATOM 586 O O . ASP A 1 75 ? -1.282 13.430 13.744 1.00 79.62 75 ASP A O 1
ATOM 590 N N . SER A 1 76 ? -1.333 11.191 13.865 1.00 77.06 76 SER A N 1
ATOM 591 C CA . SER A 1 76 ? 0.045 10.955 13.414 1.00 77.06 76 SER A CA 1
ATOM 592 C C . SER A 1 76 ? 0.139 10.542 11.947 1.00 77.06 76 SER A C 1
ATOM 594 O O . SER A 1 76 ? 1.227 10.572 11.374 1.00 77.06 76 SER A O 1
ATOM 596 N N . ALA A 1 77 ? -0.981 10.131 11.349 1.00 72.31 77 ALA A N 1
ATOM 597 C CA . ALA A 1 77 ? -1.056 9.871 9.926 1.00 72.31 77 ALA A CA 1
ATOM 598 C C . ALA A 1 77 ? -0.955 11.212 9.195 1.00 72.31 77 ALA A C 1
ATOM 600 O O . ALA A 1 77 ? -1.617 12.177 9.585 1.00 72.31 77 ALA A O 1
ATOM 601 N N . SER A 1 78 ? -0.130 11.273 8.147 1.00 64.50 78 SER A N 1
ATOM 602 C CA . SER A 1 78 ? -0.041 12.433 7.261 1.00 64.50 78 SER A CA 1
ATOM 603 C C . SER A 1 78 ? -1.449 12.760 6.761 1.00 64.50 78 SER A C 1
ATOM 605 O O . SER A 1 78 ? -2.036 12.036 5.961 1.00 64.50 78 SER A O 1
ATOM 607 N N . HIS A 1 79 ? -2.060 13.784 7.353 1.00 59.41 79 HIS A N 1
ATOM 608 C CA . HIS A 1 79 ? -3.493 13.990 7.231 1.00 59.41 79 HIS A CA 1
ATOM 609 C C . HIS A 1 79 ? -3.791 14.529 5.824 1.00 59.41 79 HIS A C 1
ATOM 611 O O . HIS A 1 79 ? -3.307 15.606 5.473 1.00 59.41 79 HIS A O 1
ATOM 617 N N . PRO A 1 80 ? -4.643 13.886 5.013 1.00 55.25 80 PRO A N 1
ATOM 618 C CA . PRO A 1 80 ? -4.914 14.340 3.644 1.00 55.25 80 PRO A CA 1
ATOM 619 C C . PRO A 1 80 ? -5.718 15.650 3.540 1.00 55.25 80 PRO A C 1
ATOM 621 O O . PRO A 1 80 ? -6.117 16.069 2.449 1.00 55.25 80 PRO A O 1
ATOM 624 N N . ALA A 1 81 ? -5.970 16.327 4.665 1.00 52.62 81 ALA A N 1
ATOM 625 C CA . ALA A 1 81 ? -6.467 17.699 4.674 1.00 52.62 81 ALA A CA 1
ATOM 626 C C . ALA A 1 81 ? -5.419 18.699 4.144 1.00 52.62 81 ALA A C 1
ATOM 628 O O . ALA A 1 81 ? -5.793 19.754 3.630 1.00 52.62 81 ALA A O 1
ATOM 629 N N . THR A 1 82 ? -4.126 18.361 4.180 1.00 54.91 82 THR A N 1
ATOM 630 C CA . THR A 1 82 ? -3.084 19.067 3.422 1.00 54.91 82 THR A CA 1
ATOM 631 C C . THR A 1 82 ? -3.022 18.503 2.005 1.00 54.91 82 THR A C 1
ATOM 633 O O . THR A 1 82 ? -2.232 17.617 1.711 1.00 54.91 82 THR A O 1
ATOM 636 N N . ARG A 1 83 ? -3.906 18.994 1.126 1.00 56.47 83 ARG A N 1
ATOM 637 C CA . ARG A 1 83 ? -3.966 18.634 -0.304 1.00 56.47 83 ARG A CA 1
ATOM 638 C C . ARG A 1 83 ? -2.816 19.267 -1.090 1.00 56.47 83 ARG A C 1
ATOM 640 O O . ARG A 1 83 ? -3.036 20.180 -1.888 1.00 56.47 83 ARG A O 1
ATOM 647 N N . GLY A 1 84 ? -1.595 18.821 -0.834 1.00 65.69 84 GLY A N 1
ATOM 648 C CA . GLY A 1 84 ? -0.516 19.028 -1.785 1.00 65.69 84 GLY A CA 1
ATOM 649 C C . GLY A 1 84 ? -0.738 18.195 -3.056 1.00 65.69 84 GLY A C 1
ATOM 650 O O . GLY A 1 84 ? -1.648 17.364 -3.131 1.00 65.69 84 GLY A O 1
ATOM 651 N N . VAL A 1 85 ? 0.064 18.455 -4.086 1.00 72.25 85 VAL A N 1
ATOM 652 C CA . VAL A 1 85 ? -0.013 17.768 -5.392 1.00 72.25 85 VAL A CA 1
ATOM 653 C C . VAL A 1 85 ? 0.365 16.284 -5.313 1.00 72.25 85 VAL A C 1
ATOM 655 O O . VAL A 1 85 ? 0.060 15.523 -6.224 1.00 72.25 85 VAL A O 1
ATOM 658 N N . GLU A 1 86 ? 1.000 15.883 -4.217 1.00 76.00 86 GLU A N 1
ATOM 659 C CA . GLU A 1 86 ? 1.418 14.526 -3.878 1.00 76.00 86 GLU A CA 1
ATOM 660 C C . GLU A 1 86 ? 0.260 13.606 -3.448 1.00 76.00 86 GLU A C 1
ATOM 662 O O . GLU A 1 86 ? 0.443 12.395 -3.328 1.00 76.00 86 GLU A O 1
ATOM 667 N N . TYR A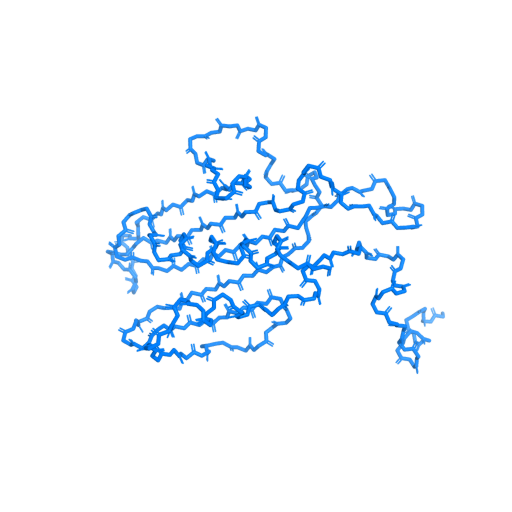 1 87 ? -0.946 14.147 -3.235 1.00 84.88 87 TYR A N 1
ATOM 668 C CA . TYR A 1 87 ? -2.128 13.353 -2.896 1.00 84.88 87 TYR A CA 1
ATOM 669 C C . TYR A 1 87 ? -3.000 13.077 -4.124 1.00 84.88 87 TYR A C 1
ATOM 671 O O . TYR A 1 87 ? -3.437 13.980 -4.838 1.00 84.88 87 TYR A O 1
ATOM 679 N N . THR A 1 88 ? -3.336 11.807 -4.315 1.00 87.19 88 THR A N 1
ATOM 680 C CA . THR A 1 88 ? -4.227 11.295 -5.358 1.00 87.19 88 THR A CA 1
ATOM 681 C C . THR A 1 88 ? -5.310 10.398 -4.749 1.00 87.19 88 THR A C 1
ATOM 683 O O . THR A 1 88 ? -5.497 10.347 -3.528 1.00 87.19 88 THR A O 1
ATOM 686 N N . ARG A 1 89 ? -6.073 9.704 -5.600 1.00 90.62 89 ARG A N 1
ATOM 687 C CA . ARG A 1 89 ? -6.995 8.654 -5.177 1.00 90.62 89 ARG A CA 1
ATOM 688 C C . ARG A 1 89 ? -6.786 7.362 -5.952 1.00 90.62 89 ARG A C 1
ATOM 690 O O . ARG A 1 89 ? -6.997 7.340 -7.162 1.00 90.62 89 ARG A O 1
ATOM 697 N N . LEU A 1 90 ? -6.494 6.276 -5.242 1.00 92.19 90 LEU A N 1
ATOM 698 C CA . LEU A 1 90 ? -6.545 4.919 -5.787 1.00 92.19 90 LEU A CA 1
ATOM 699 C C . LEU A 1 90 ? -7.856 4.265 -5.360 1.00 92.19 90 LEU A C 1
ATOM 701 O O . LEU A 1 90 ? -8.149 4.148 -4.174 1.00 92.19 90 LEU A O 1
ATOM 705 N N . ARG A 1 91 ? -8.699 3.886 -6.329 1.00 94.00 91 ARG A N 1
ATOM 706 C CA . ARG A 1 91 ? -10.027 3.286 -6.068 1.00 94.00 91 ARG A CA 1
ATOM 707 C C . ARG A 1 91 ? -10.880 4.083 -5.067 1.00 94.00 91 ARG A C 1
ATOM 709 O O . ARG A 1 91 ? -11.566 3.518 -4.216 1.00 94.00 91 ARG A O 1
ATOM 716 N N . GLY A 1 92 ? -10.806 5.411 -5.152 1.00 91.69 92 GLY A N 1
ATOM 717 C CA . GLY A 1 92 ? -11.529 6.338 -4.277 1.00 91.69 92 GLY A CA 1
ATOM 718 C C . GLY A 1 92 ? -10.888 6.590 -2.907 1.00 91.69 92 GLY A C 1
ATOM 719 O O . GLY A 1 92 ? -11.289 7.557 -2.257 1.00 91.69 92 GLY A O 1
ATOM 720 N N . VAL A 1 93 ? -9.886 5.797 -2.509 1.00 92.06 93 VAL A N 1
ATOM 721 C CA . VAL A 1 93 ? -9.116 5.933 -1.262 1.00 92.06 93 VAL A CA 1
ATOM 722 C C . VAL A 1 93 ? -8.083 7.033 -1.417 1.00 92.06 93 VAL A C 1
ATOM 724 O O . VAL A 1 93 ? -7.473 7.147 -2.474 1.00 92.06 93 VAL A O 1
ATOM 727 N N . VAL A 1 94 ? -7.889 7.849 -0.381 1.00 91.44 94 VAL A N 1
ATOM 728 C CA . VAL A 1 94 ? -6.854 8.882 -0.419 1.00 91.44 94 VAL A CA 1
ATOM 729 C C . VAL A 1 94 ? -5.475 8.241 -0.342 1.00 91.44 94 VAL A C 1
ATOM 731 O O . VAL A 1 94 ? -5.202 7.459 0.568 1.00 91.44 94 VAL A O 1
ATOM 734 N N . THR A 1 95 ? -4.618 8.611 -1.287 1.00 91.19 95 THR A N 1
ATOM 735 C CA . THR A 1 95 ? -3.291 8.029 -1.449 1.00 91.19 95 THR A CA 1
ATOM 736 C C . THR A 1 95 ? -2.254 9.135 -1.554 1.00 91.19 95 THR A C 1
ATOM 738 O O . THR A 1 95 ? -2.388 10.015 -2.399 1.00 91.19 95 THR A O 1
ATOM 741 N N . HIS A 1 96 ? -1.227 9.081 -0.719 1.00 91.19 96 HIS A N 1
ATOM 742 C CA . HIS A 1 96 ? -0.009 9.862 -0.872 1.00 91.19 96 HIS A CA 1
ATOM 743 C C . HIS A 1 96 ? 0.958 9.111 -1.798 1.00 91.19 96 HIS A C 1
ATOM 745 O O . HIS A 1 96 ? 1.125 7.894 -1.682 1.00 91.19 96 HIS A O 1
ATOM 751 N N . PHE A 1 97 ? 1.557 9.828 -2.744 1.00 90.81 97 PHE A N 1
ATOM 752 C CA . PHE A 1 97 ? 2.526 9.292 -3.689 1.00 90.81 97 PHE A CA 1
ATOM 753 C C . PHE A 1 97 ? 3.750 10.194 -3.771 1.00 90.81 97 PHE A C 1
ATOM 755 O O . PHE A 1 97 ? 3.640 11.399 -3.997 1.00 90.81 97 PHE A O 1
ATOM 762 N N . GLU A 1 98 ? 4.919 9.577 -3.665 1.00 92.00 98 GLU A N 1
ATOM 763 C CA . GLU A 1 98 ? 6.192 10.245 -3.845 1.00 92.00 98 GLU A CA 1
ATOM 764 C C . GLU A 1 98 ? 7.140 9.390 -4.688 1.00 92.00 98 GLU A C 1
ATOM 766 O O . GLU A 1 98 ? 7.328 8.199 -4.428 1.00 92.00 98 GLU A O 1
ATOM 771 N N . ASP A 1 99 ? 7.798 10.028 -5.656 1.00 93.56 99 ASP A N 1
ATOM 772 C CA . ASP A 1 99 ? 8.933 9.473 -6.373 1.00 93.56 99 ASP A CA 1
ATOM 773 C C . ASP A 1 99 ? 10.159 10.391 -6.283 1.00 93.56 99 ASP A C 1
ATOM 775 O O . ASP A 1 99 ? 10.090 11.621 -6.277 1.00 93.56 99 ASP A O 1
ATOM 779 N N . ARG A 1 100 ? 11.339 9.785 -6.144 1.00 93.12 100 ARG A N 1
ATOM 780 C CA . ARG A 1 100 ? 12.605 10.523 -6.074 1.00 93.12 100 ARG A CA 1
ATOM 781 C C . ARG A 1 100 ? 13.686 9.795 -6.851 1.00 93.12 100 ARG A C 1
ATOM 783 O O . ARG A 1 100 ? 14.166 8.748 -6.422 1.00 93.12 100 ARG A O 1
ATOM 790 N N . MET A 1 101 ? 14.129 10.377 -7.967 1.00 93.19 101 MET A N 1
ATOM 791 C CA . MET A 1 101 ? 15.258 9.837 -8.734 1.00 93.19 101 MET A CA 1
ATOM 792 C C . MET A 1 101 ? 16.529 9.793 -7.892 1.00 93.19 101 MET A C 1
ATOM 794 O O . MET A 1 101 ? 17.024 10.821 -7.417 1.00 93.19 101 MET A O 1
ATOM 798 N N . ARG A 1 102 ? 17.097 8.596 -7.760 1.00 92.50 102 ARG A N 1
ATOM 799 C CA . ARG A 1 102 ? 18.407 8.386 -7.153 1.00 92.50 102 ARG A CA 1
ATOM 800 C C . ARG A 1 102 ? 19.485 8.813 -8.143 1.00 92.50 102 ARG A C 1
ATOM 802 O O . ARG A 1 102 ? 19.495 8.381 -9.294 1.00 92.50 102 ARG A O 1
ATOM 809 N N . ARG A 1 103 ? 20.395 9.669 -7.676 1.00 91.44 103 ARG A N 1
ATOM 810 C CA . ARG A 1 103 ? 21.516 10.201 -8.472 1.00 91.44 103 ARG A CA 1
ATOM 811 C C . ARG A 1 103 ? 22.839 9.485 -8.193 1.00 91.44 103 ARG A C 1
ATOM 813 O O . ARG A 1 103 ? 23.834 9.757 -8.854 1.00 91.44 103 ARG A O 1
ATOM 820 N N . ASP A 1 104 ? 22.856 8.617 -7.187 1.00 88.75 104 ASP A N 1
ATOM 821 C CA . ASP A 1 104 ? 24.045 7.965 -6.662 1.00 88.75 104 ASP A CA 1
ATOM 822 C C . ASP A 1 104 ? 23.733 6.593 -6.032 1.00 88.75 104 ASP A C 1
ATOM 824 O O . ASP A 1 104 ? 22.604 6.290 -5.619 1.00 88.75 104 ASP A O 1
ATOM 828 N N . GLY A 1 105 ? 24.773 5.760 -5.942 1.00 88.25 105 GLY A N 1
ATOM 829 C CA . GLY A 1 105 ? 24.709 4.423 -5.352 1.00 88.25 105 GLY A CA 1
ATOM 830 C C . GLY A 1 105 ? 24.205 3.330 -6.310 1.00 88.25 105 GLY A C 1
ATOM 831 O O . GLY A 1 105 ? 24.106 3.558 -7.517 1.00 88.25 105 GLY A O 1
ATOM 832 N N . PRO A 1 106 ? 23.898 2.130 -5.783 1.00 86.62 106 PRO A N 1
ATOM 833 C CA . PRO A 1 106 ? 23.559 0.951 -6.590 1.00 86.62 106 PRO A CA 1
ATOM 834 C C . PRO A 1 106 ? 22.241 1.081 -7.371 1.00 86.62 106 PRO A C 1
ATOM 836 O O . PRO A 1 106 ? 22.045 0.367 -8.346 1.00 86.62 106 PRO A O 1
ATOM 839 N N . HIS A 1 107 ? 21.372 2.023 -6.994 1.00 89.25 107 HIS A N 1
ATOM 840 C CA . HIS A 1 107 ? 20.089 2.288 -7.659 1.00 89.25 107 HIS A CA 1
ATOM 841 C C . HIS A 1 107 ? 20.121 3.573 -8.505 1.00 89.25 107 HIS A C 1
ATOM 843 O O . HIS A 1 107 ? 19.084 4.192 -8.737 1.00 89.25 107 HIS A O 1
ATOM 849 N N . ASN A 1 108 ? 21.309 4.032 -8.920 1.00 91.19 108 ASN A N 1
ATOM 850 C CA . ASN A 1 108 ? 21.439 5.208 -9.780 1.00 91.19 108 ASN A CA 1
ATOM 851 C C . ASN A 1 108 ? 20.623 5.034 -11.073 1.00 91.19 108 ASN A C 1
ATOM 853 O O . ASN A 1 108 ? 20.699 3.996 -11.726 1.00 91.19 108 ASN A O 1
ATOM 857 N N . GLY A 1 109 ? 19.854 6.061 -11.439 1.00 90.56 109 GLY A N 1
ATOM 858 C CA . GLY A 1 109 ? 18.966 6.015 -12.602 1.00 90.56 109 GLY A CA 1
ATOM 859 C C . GLY A 1 109 ? 17.617 5.340 -12.342 1.00 90.56 109 GLY A C 1
ATOM 860 O O . GLY A 1 109 ? 16.834 5.214 -13.277 1.00 90.56 109 GLY A O 1
ATOM 861 N N . LYS A 1 110 ? 17.323 4.954 -11.094 1.00 94.12 110 LYS A N 1
ATOM 862 C CA . LYS A 1 110 ? 16.007 4.474 -10.652 1.00 94.12 110 LYS A CA 1
ATOM 863 C C . LYS A 1 110 ? 15.356 5.497 -9.709 1.00 94.12 110 LYS A C 1
ATOM 865 O O . LYS A 1 110 ? 16.040 6.192 -8.951 1.00 94.12 110 LYS A O 1
ATOM 870 N N . ALA A 1 111 ? 14.036 5.602 -9.748 1.00 94.81 111 ALA A N 1
ATOM 871 C CA . ALA A 1 111 ? 13.231 6.326 -8.779 1.00 94.81 111 ALA A CA 1
ATOM 872 C C . ALA A 1 111 ? 13.049 5.473 -7.521 1.00 94.81 111 ALA A C 1
ATOM 874 O O . ALA A 1 111 ? 12.701 4.301 -7.615 1.00 94.81 111 ALA A O 1
ATOM 875 N N . TRP A 1 112 ? 13.286 6.058 -6.347 1.00 95.19 112 TRP A N 1
ATOM 876 C CA . TRP A 1 112 ? 12.754 5.528 -5.097 1.00 95.19 112 TRP A CA 1
ATOM 877 C C . TRP A 1 112 ? 11.304 5.971 -4.969 1.00 95.19 112 TRP A C 1
ATOM 879 O O . TRP A 1 112 ? 11.028 7.172 -5.000 1.00 95.19 112 TRP A O 1
ATOM 889 N N . CYS A 1 113 ? 10.414 5.004 -4.831 1.00 95.50 113 CYS A N 1
ATOM 890 C CA . CYS A 1 113 ? 8.980 5.191 -4.865 1.00 95.50 113 CYS A CA 1
ATOM 891 C C . CYS A 1 113 ? 8.378 4.867 -3.500 1.00 95.50 113 CYS A C 1
ATOM 893 O O . CYS A 1 113 ? 8.713 3.836 -2.912 1.00 95.50 113 CYS A O 1
ATOM 895 N N . THR A 1 114 ? 7.459 5.710 -3.041 1.00 95.00 114 THR A N 1
ATOM 896 C CA . THR A 1 114 ? 6.640 5.490 -1.847 1.00 95.00 114 THR A CA 1
ATOM 897 C C . THR A 1 114 ? 5.182 5.751 -2.206 1.00 95.00 114 THR A C 1
ATOM 899 O O . THR A 1 114 ? 4.850 6.797 -2.762 1.00 95.00 114 THR A O 1
ATOM 902 N N . VAL A 1 115 ? 4.302 4.805 -1.889 1.00 94.88 115 VAL A N 1
ATOM 903 C CA . VAL A 1 115 ? 2.851 4.940 -2.060 1.00 94.88 115 VAL A CA 1
ATOM 904 C C . VAL A 1 115 ? 2.187 4.579 -0.736 1.00 94.88 115 VAL A C 1
ATOM 906 O O . VAL A 1 115 ? 2.397 3.479 -0.238 1.00 94.88 115 VAL A O 1
ATOM 909 N N . GLU A 1 116 ? 1.362 5.462 -0.185 1.00 93.88 116 GLU A N 1
ATOM 910 C CA . GLU A 1 116 ? 0.676 5.274 1.101 1.00 93.88 116 GLU A CA 1
ATOM 911 C C . GLU A 1 116 ? -0.823 5.528 0.917 1.00 93.88 116 GLU A C 1
ATOM 913 O O . GLU A 1 116 ? -1.239 6.642 0.618 1.00 93.88 116 GLU A O 1
ATOM 918 N N . SER A 1 117 ? -1.655 4.496 1.055 1.00 93.94 117 SER A N 1
ATOM 919 C CA . SER A 1 117 ? -3.115 4.593 0.925 1.00 93.94 117 SER A CA 1
ATOM 920 C C . SER A 1 117 ? -3.801 4.459 2.279 1.00 93.94 117 SER A C 1
ATOM 922 O O . SER A 1 117 ? -3.694 3.423 2.935 1.00 93.94 117 SER A O 1
ATOM 924 N N . TYR A 1 118 ? -4.555 5.487 2.668 1.00 92.19 118 TYR A N 1
ATOM 925 C CA . TYR A 1 118 ? -5.247 5.572 3.957 1.00 92.19 118 TYR A CA 1
ATOM 926 C C . TYR A 1 118 ? -6.647 4.964 3.857 1.00 92.19 118 TYR A C 1
ATOM 928 O O . TYR A 1 118 ? -7.636 5.641 3.555 1.00 92.19 118 TYR A O 1
ATOM 936 N N . VAL A 1 119 ? -6.738 3.659 4.086 1.00 90.94 119 VAL A N 1
ATOM 937 C CA . VAL A 1 119 ? -7.989 2.904 4.021 1.00 90.94 119 VAL A CA 1
ATOM 938 C C . VAL A 1 119 ? -8.761 3.016 5.345 1.00 90.94 119 VAL A C 1
ATOM 940 O O . VAL A 1 119 ? -8.208 2.961 6.438 1.00 90.94 119 VAL A O 1
ATOM 943 N N . GLY A 1 120 ? -10.077 3.232 5.264 1.00 84.81 120 GLY A N 1
ATOM 944 C CA . GLY A 1 120 ? -10.912 3.446 6.456 1.00 84.81 120 GLY A CA 1
ATOM 945 C C . GLY A 1 120 ? -10.859 4.864 7.037 1.00 84.81 120 GLY A C 1
ATOM 946 O O . GLY A 1 120 ? -11.403 5.090 8.112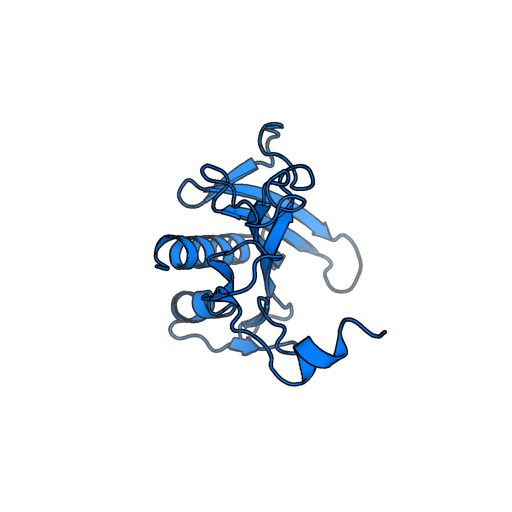 1.00 84.81 120 GLY A O 1
ATOM 947 N N . LEU A 1 121 ? -10.274 5.834 6.325 1.00 85.50 121 LEU A N 1
ATOM 948 C CA . LEU A 1 121 ? -10.221 7.236 6.757 1.00 85.50 121 LEU A CA 1
ATOM 949 C C . LEU A 1 121 ? -11.612 7.844 7.023 1.00 85.50 121 LEU A C 1
ATOM 951 O O . LEU A 1 121 ? -11.771 8.630 7.951 1.00 85.50 121 LEU A O 1
ATOM 955 N N . ASP A 1 122 ? -12.624 7.454 6.243 1.00 83.44 122 ASP A N 1
ATOM 956 C CA . ASP A 1 122 ? -14.004 7.932 6.417 1.00 83.44 122 ASP A CA 1
ATOM 957 C C . ASP A 1 122 ? -14.694 7.333 7.656 1.00 83.44 122 ASP A C 1
ATOM 959 O O . ASP A 1 122 ? -15.688 7.871 8.136 1.00 83.44 122 ASP A O 1
ATOM 963 N N . ASN A 1 123 ? -14.179 6.213 8.177 1.00 85.44 123 ASN A N 1
ATOM 964 C CA . ASN A 1 123 ? -14.692 5.538 9.369 1.00 85.44 123 ASN A CA 1
ATOM 965 C C . ASN A 1 123 ? -13.525 5.076 10.261 1.00 85.44 123 ASN A C 1
ATOM 967 O O . ASN A 1 123 ? -13.273 3.868 10.347 1.00 85.44 123 ASN A O 1
ATOM 971 N N . PRO A 1 124 ? -12.797 6.007 10.912 1.00 86.81 124 PRO A N 1
ATOM 972 C CA . PRO A 1 124 ? -11.640 5.662 11.725 1.00 86.81 124 PRO A CA 1
ATOM 973 C C . PRO A 1 124 ? -12.004 4.689 12.846 1.00 86.81 124 PRO A C 1
ATOM 975 O O . PRO A 1 124 ? -13.042 4.814 13.502 1.00 86.81 124 PRO A O 1
ATOM 978 N N . ILE A 1 125 ? -11.119 3.732 13.098 1.00 87.25 125 ILE A N 1
ATOM 979 C CA . ILE A 1 125 ? -11.301 2.715 14.126 1.00 87.25 125 ILE A CA 1
ATOM 980 C C . ILE A 1 125 ? -11.006 3.337 15.489 1.00 87.25 125 ILE A C 1
ATOM 982 O O . ILE A 1 125 ? -10.006 4.028 15.672 1.00 87.25 125 ILE A O 1
ATOM 986 N N . THR A 1 126 ? -11.839 3.045 16.477 1.00 82.56 126 THR A N 1
ATOM 987 C CA . THR A 1 126 ? -11.588 3.396 17.876 1.00 82.56 126 THR A CA 1
ATOM 988 C C . THR A 1 126 ? -11.307 2.139 18.690 1.00 82.56 126 THR A C 1
ATOM 990 O O . THR A 1 126 ? -11.767 1.037 18.371 1.00 82.56 126 THR A O 1
ATOM 993 N N . GLY A 1 127 ? -10.505 2.277 19.745 1.00 72.62 127 GLY A N 1
ATOM 994 C CA . GLY A 1 127 ? -10.353 1.206 20.723 1.00 72.62 127 GLY A CA 1
ATOM 995 C C . GLY A 1 127 ? -11.609 1.043 21.584 1.00 72.62 127 GLY A C 1
ATOM 996 O O . GLY A 1 127 ? -12.534 1.850 21.520 1.00 72.62 127 GLY A O 1
ATOM 997 N N . ARG A 1 128 ? -11.660 -0.022 22.393 1.00 69.69 128 ARG A N 1
ATOM 998 C CA . ARG A 1 128 ? -12.858 -0.384 23.180 1.00 69.69 128 ARG A CA 1
ATOM 999 C C . ARG A 1 128 ? -12.742 -0.077 24.678 1.00 69.69 128 ARG A C 1
ATOM 1001 O O . ARG A 1 128 ? -13.732 -0.178 25.395 1.00 69.69 128 ARG A O 1
ATOM 1008 N N . GLU A 1 129 ? -11.557 0.290 25.159 1.00 71.38 129 GLU A N 1
ATOM 1009 C CA . GLU A 1 129 ? -11.294 0.691 26.552 1.00 71.38 129 GLU A CA 1
ATOM 1010 C C . GLU A 1 129 ? -11.066 2.203 26.674 1.00 71.38 129 GLU A C 1
ATOM 1012 O O . GLU A 1 129 ? -10.579 2.826 25.734 1.00 71.38 129 GLU A O 1
ATOM 1017 N N . GLY A 1 130 ? -11.345 2.790 27.845 1.00 61.69 130 GLY A N 1
ATOM 1018 C CA . GLY A 1 130 ? -11.445 4.248 28.039 1.00 61.69 130 GLY A CA 1
ATOM 1019 C C . GLY A 1 130 ? -10.240 5.106 27.612 1.00 61.69 130 GLY A C 1
ATOM 1020 O O . GLY A 1 130 ? -10.423 6.272 27.286 1.00 61.69 130 GLY A O 1
ATOM 1021 N N . VAL A 1 131 ? -9.020 4.552 27.573 1.00 63.88 131 VAL A N 1
ATOM 1022 C CA . VAL A 1 131 ? -7.814 5.253 27.064 1.00 63.88 131 VAL A CA 1
ATOM 1023 C C . VAL A 1 131 ? -7.668 5.115 25.542 1.00 63.88 131 VAL A C 1
ATOM 1025 O O . VAL A 1 131 ? -7.075 5.957 24.878 1.00 63.88 131 VAL A O 1
ATOM 1028 N N . SER A 1 132 ? -8.209 4.037 24.978 1.00 63.34 132 SER A N 1
ATOM 1029 C CA . SER A 1 132 ? -8.152 3.709 23.551 1.00 63.34 132 SER A CA 1
ATOM 1030 C C . SER A 1 132 ? -9.353 4.241 22.757 1.00 63.34 132 SER A C 1
ATOM 1032 O O . SER A 1 132 ? -9.272 4.343 21.538 1.00 63.34 132 SER A O 1
ATOM 1034 N N . THR A 1 133 ? -10.450 4.609 23.430 1.00 67.00 133 THR A N 1
ATOM 1035 C CA . THR A 1 133 ? -11.651 5.206 22.818 1.00 67.00 133 THR A CA 1
ATOM 1036 C C . THR A 1 133 ? -11.457 6.670 22.430 1.00 67.00 133 THR A C 1
ATOM 1038 O O . THR A 1 133 ? -12.190 7.170 21.585 1.00 67.00 133 THR A O 1
ATOM 1041 N N . THR A 1 134 ? -10.496 7.371 23.043 1.00 73.19 134 THR A N 1
ATOM 1042 C CA . THR A 1 134 ? -10.176 8.770 22.709 1.00 73.19 134 THR A CA 1
ATOM 1043 C C . THR A 1 134 ? -9.248 8.896 21.507 1.00 73.19 134 THR A C 1
ATOM 1045 O O . THR A 1 134 ? -9.101 9.991 20.979 1.00 73.19 134 THR A O 1
ATOM 1048 N N . ARG A 1 135 ? -8.615 7.796 21.083 1.00 80.25 135 ARG A N 1
ATOM 1049 C CA . ARG A 1 135 ? -7.735 7.757 19.916 1.00 80.25 135 ARG A CA 1
ATOM 1050 C C . ARG A 1 135 ? -8.468 7.153 18.733 1.00 80.25 135 ARG A C 1
ATOM 1052 O O . ARG A 1 135 ? -9.115 6.111 18.859 1.00 80.25 135 ARG A O 1
ATOM 1059 N N . GLN A 1 136 ? -8.319 7.795 17.587 1.00 85.19 136 GLN A N 1
ATOM 1060 C CA . GLN A 1 136 ? -8.778 7.272 16.312 1.00 85.19 136 GLN A CA 1
ATOM 1061 C C . GLN A 1 136 ? -7.599 6.688 15.553 1.00 85.19 136 GLN A C 1
ATOM 1063 O O . GLN A 1 136 ? -6.478 7.188 15.632 1.00 85.19 136 GLN A O 1
ATOM 1068 N N . TRP A 1 137 ? -7.867 5.618 14.825 1.00 87.38 137 TRP A N 1
ATOM 1069 C CA . TRP A 1 137 ? -6.877 4.887 14.064 1.00 87.38 137 TRP A CA 1
ATOM 1070 C C . TRP A 1 137 ? -7.362 4.709 12.635 1.00 87.38 137 TRP A C 1
ATOM 1072 O O . TRP A 1 137 ? -8.553 4.522 12.392 1.00 87.38 137 TRP A O 1
ATOM 1082 N N . VAL A 1 138 ? -6.434 4.746 11.694 1.00 89.94 138 VAL A N 1
ATOM 1083 C CA . VAL A 1 138 ? -6.684 4.494 10.280 1.00 89.94 138 VAL A CA 1
ATOM 1084 C C . VAL A 1 138 ? -5.809 3.336 9.832 1.00 89.94 138 VAL A C 1
ATOM 1086 O O . VAL A 1 138 ? -4.678 3.178 10.298 1.00 89.94 138 VAL A O 1
ATOM 1089 N N . ASP A 1 139 ? -6.352 2.509 8.953 1.00 92.81 139 ASP A N 1
ATOM 1090 C CA . ASP A 1 139 ? -5.575 1.467 8.311 1.00 92.81 139 ASP A CA 1
ATOM 1091 C C . ASP A 1 139 ? -4.799 2.094 7.143 1.00 92.81 139 ASP A C 1
ATOM 1093 O O . ASP A 1 139 ? -5.301 2.928 6.394 1.00 92.81 139 ASP A O 1
ATOM 1097 N N . GLU A 1 140 ? -3.545 1.710 6.986 1.00 92.94 140 GLU A N 1
ATOM 1098 C CA . GLU A 1 140 ? -2.653 2.224 5.955 1.00 92.94 140 GLU A CA 1
ATOM 1099 C C . GLU A 1 140 ? -2.081 1.050 5.168 1.00 92.94 140 GLU A C 1
ATOM 1101 O O . GLU A 1 140 ? -1.569 0.089 5.746 1.00 92.94 140 GLU A O 1
ATOM 1106 N N . ILE A 1 141 ? -2.163 1.139 3.845 1.00 95.50 141 ILE A N 1
ATOM 1107 C CA . ILE A 1 141 ? -1.471 0.243 2.922 1.00 95.50 141 ILE A CA 1
ATOM 1108 C C . ILE A 1 141 ? -0.328 1.043 2.318 1.00 95.50 141 ILE A C 1
ATOM 1110 O O . ILE A 1 141 ? -0.565 1.969 1.543 1.00 95.50 141 ILE A O 1
ATOM 1114 N N . ALA A 1 142 ? 0.897 0.696 2.686 1.00 94.69 142 ALA A N 1
ATOM 1115 C CA . ALA A 1 142 ? 2.097 1.388 2.248 1.00 94.69 142 ALA A CA 1
ATOM 1116 C C . ALA A 1 142 ? 2.952 0.456 1.399 1.00 94.69 142 ALA A C 1
ATOM 1118 O O . ALA A 1 142 ? 3.155 -0.700 1.767 1.00 94.69 142 ALA A O 1
ATOM 1119 N N . ALA A 1 143 ? 3.490 0.949 0.292 1.00 95.75 143 ALA A N 1
ATOM 1120 C CA . ALA A 1 143 ? 4.478 0.219 -0.475 1.00 95.75 143 ALA A CA 1
ATOM 1121 C C . ALA A 1 143 ? 5.669 1.098 -0.837 1.00 95.75 143 ALA A C 1
ATOM 1123 O O . ALA A 1 143 ? 5.518 2.293 -1.094 1.00 95.75 143 ALA A O 1
ATOM 1124 N N . THR A 1 144 ? 6.848 0.485 -0.875 1.00 95.81 144 THR A N 1
ATOM 1125 C CA . THR A 1 144 ? 8.082 1.116 -1.336 1.00 95.81 144 THR A CA 1
ATOM 1126 C C . THR A 1 144 ? 8.847 0.211 -2.288 1.00 95.81 144 THR A C 1
ATOM 1128 O O . THR A 1 144 ? 8.730 -1.017 -2.249 1.00 95.81 144 THR A O 1
ATOM 1131 N N . GLY A 1 145 ? 9.636 0.817 -3.168 1.00 95.00 145 GLY A N 1
ATOM 1132 C CA . GLY A 1 145 ? 10.472 0.082 -4.110 1.00 95.00 145 GLY A CA 1
ATOM 1133 C C . GLY A 1 145 ? 11.247 1.002 -5.041 1.00 95.00 145 GLY A C 1
ATOM 1134 O O . GLY A 1 145 ? 11.064 2.220 -5.028 1.00 95.00 145 GLY A O 1
ATOM 1135 N N . TYR A 1 146 ? 12.115 0.402 -5.853 1.00 94.94 146 TYR A N 1
ATOM 1136 C CA . TYR A 1 146 ? 12.809 1.102 -6.928 1.00 94.94 146 TYR A CA 1
ATOM 1137 C C . TYR A 1 146 ? 12.172 0.788 -8.282 1.00 94.94 146 TYR A C 1
ATOM 1139 O O . TYR A 1 146 ? 11.876 -0.369 -8.578 1.00 94.94 146 TYR A O 1
ATOM 1147 N N . GLU A 1 147 ? 12.012 1.811 -9.121 1.00 92.75 147 GLU A N 1
ATOM 1148 C CA . GLU A 1 147 ? 11.548 1.663 -10.503 1.00 92.75 147 GLU A CA 1
ATOM 1149 C C . GLU A 1 147 ? 12.383 2.494 -11.471 1.00 92.75 147 GLU A C 1
ATOM 1151 O O . GLU A 1 147 ? 12.933 3.531 -11.120 1.00 92.75 147 GLU A O 1
ATOM 1156 N N . THR A 1 148 ? 12.482 2.052 -12.721 1.00 91.38 148 THR A N 1
ATOM 1157 C CA . THR A 1 148 ? 13.163 2.812 -13.781 1.00 91.38 148 THR A CA 1
ATOM 1158 C C . THR A 1 148 ? 12.319 3.965 -14.321 1.00 91.38 148 THR A C 1
ATOM 1160 O O . THR A 1 148 ? 12.855 4.873 -14.951 1.00 91.38 148 THR A O 1
ATOM 1163 N N . GLU A 1 149 ? 11.005 3.929 -14.097 1.00 90.56 149 GLU A N 1
ATOM 1164 C CA . GLU A 1 149 ? 10.049 4.919 -14.587 1.00 90.56 149 GLU A CA 1
ATOM 1165 C C . GLU A 1 149 ? 9.586 5.839 -13.448 1.00 90.56 149 GLU A C 1
ATOM 1167 O O . GLU A 1 149 ? 9.202 5.375 -12.372 1.00 90.56 149 GLU A O 1
ATOM 1172 N N . LEU A 1 150 ? 9.592 7.154 -13.699 1.00 91.00 150 LEU A N 1
ATOM 1173 C CA . LEU A 1 150 ? 8.889 8.122 -12.849 1.00 91.00 150 LEU A CA 1
ATOM 1174 C C . LEU A 1 150 ? 7.384 7.827 -12.855 1.00 91.00 150 LEU A C 1
ATOM 1176 O O . LEU A 1 150 ? 6.841 7.312 -13.832 1.00 91.00 150 LEU A O 1
ATOM 1180 N N . GLY A 1 151 ? 6.702 8.161 -11.766 1.00 90.12 151 GLY A N 1
ATOM 1181 C CA . GLY A 1 151 ? 5.305 7.802 -11.540 1.00 90.12 151 GLY A CA 1
ATOM 1182 C C . GLY A 1 151 ? 5.106 6.377 -11.017 1.00 90.12 151 GLY A C 1
ATOM 1183 O O . GLY A 1 151 ? 3.982 6.034 -10.671 1.00 90.12 151 GLY A O 1
ATOM 1184 N N . CYS A 1 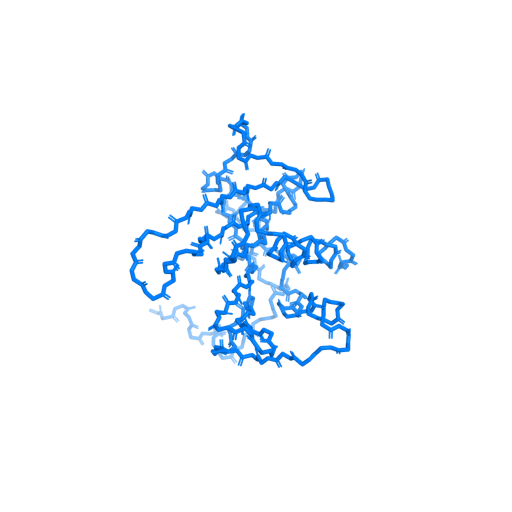152 ? 6.166 5.563 -10.933 1.00 92.62 152 CYS A N 1
ATOM 1185 C CA . CYS A 1 152 ? 6.193 4.250 -10.277 1.00 92.62 152 CYS A CA 1
ATOM 1186 C C . CYS A 1 152 ? 4.980 3.349 -10.603 1.00 92.62 152 CYS A C 1
ATOM 1188 O O . CYS A 1 152 ? 4.236 2.929 -9.703 1.00 92.62 152 CYS A O 1
ATOM 1190 N N . PRO A 1 153 ? 4.707 3.092 -11.898 1.00 91.88 153 PRO A N 1
ATOM 1191 C CA . PRO A 1 153 ? 3.487 2.418 -12.328 1.00 91.88 153 PRO A CA 1
ATOM 1192 C C . PRO A 1 153 ? 3.351 0.994 -11.782 1.00 91.88 153 PRO A C 1
ATOM 1194 O O . PRO A 1 153 ? 2.222 0.534 -11.579 1.00 91.88 153 PRO A O 1
ATOM 1197 N N . LYS A 1 154 ? 4.455 0.272 -11.543 1.00 90.31 154 LYS A N 1
ATOM 1198 C CA . LYS A 1 154 ? 4.388 -1.079 -10.968 1.00 90.31 154 LYS A CA 1
ATOM 1199 C C . LYS A 1 154 ? 3.927 -1.007 -9.511 1.00 90.31 154 LYS A C 1
ATOM 1201 O O . LYS A 1 154 ? 3.009 -1.736 -9.138 1.00 90.31 154 LYS A O 1
ATOM 1206 N N . LEU A 1 155 ? 4.509 -0.119 -8.713 1.00 93.06 155 LEU A N 1
ATOM 1207 C CA . LEU A 1 155 ? 4.192 0.061 -7.301 1.00 93.06 155 LEU A CA 1
ATOM 1208 C C . LEU A 1 155 ? 2.763 0.574 -7.112 1.00 93.06 155 LEU A C 1
ATOM 1210 O O . LEU A 1 155 ? 2.045 0.073 -6.248 1.00 93.06 155 LEU A O 1
ATOM 1214 N N . LEU A 1 156 ? 2.311 1.500 -7.964 1.00 94.06 156 LEU A N 1
ATOM 1215 C CA . LEU A 1 156 ? 0.923 1.967 -7.954 1.00 94.06 156 LEU A CA 1
ATOM 1216 C C . LEU A 1 156 ? -0.069 0.825 -8.195 1.00 94.06 156 LEU A C 1
ATOM 1218 O O . LEU A 1 156 ? -1.057 0.730 -7.473 1.00 94.06 156 LEU A O 1
ATOM 1222 N N . ARG A 1 157 ? 0.205 -0.080 -9.147 1.00 92.81 157 ARG A N 1
ATOM 1223 C CA . ARG A 1 157 ? -0.645 -1.264 -9.384 1.00 92.81 157 ARG A CA 1
ATOM 1224 C C . ARG A 1 157 ? -0.653 -2.224 -8.197 1.00 92.81 157 ARG A C 1
ATOM 1226 O O . ARG A 1 157 ? -1.699 -2.783 -7.883 1.00 92.81 157 ARG A O 1
ATOM 1233 N N . VAL A 1 158 ? 0.494 -2.401 -7.535 1.00 93.94 158 VAL A N 1
ATOM 1234 C CA . VAL A 1 158 ? 0.602 -3.213 -6.311 1.00 93.94 158 VAL A CA 1
ATOM 1235 C C . VAL A 1 158 ? -0.309 -2.671 -5.218 1.00 93.94 158 VAL A C 1
ATOM 1237 O O . VAL A 1 158 ? -1.102 -3.421 -4.649 1.00 93.94 158 VAL A O 1
ATOM 1240 N N . VAL A 1 159 ? -0.243 -1.366 -4.961 1.00 95.81 159 VAL A N 1
ATOM 1241 C CA . VAL A 1 159 ? -1.081 -0.743 -3.933 1.00 95.81 159 VAL A CA 1
ATOM 1242 C C . VAL A 1 159 ? -2.547 -0.695 -4.345 1.00 95.81 159 VAL A C 1
ATOM 1244 O O . VAL A 1 159 ? -3.408 -0.955 -3.511 1.00 95.81 159 VAL A O 1
ATOM 1247 N N . GLU A 1 160 ? -2.856 -0.420 -5.611 1.00 96.19 160 GLU A N 1
ATOM 1248 C CA . GLU A 1 160 ? -4.232 -0.428 -6.111 1.00 96.19 160 GLU A CA 1
ATOM 1249 C C . GLU A 1 160 ? -4.918 -1.781 -5.866 1.00 96.19 160 GLU A C 1
ATOM 1251 O O . GLU A 1 160 ? -6.063 -1.830 -5.405 1.00 96.19 160 GLU A O 1
ATOM 1256 N N . GLU A 1 161 ? -4.204 -2.876 -6.120 1.00 95.69 161 GLU A N 1
ATOM 1257 C CA . GLU A 1 161 ? -4.714 -4.226 -5.906 1.00 95.69 161 GLU A CA 1
ATOM 1258 C C . GLU A 1 161 ? -4.832 -4.572 -4.415 1.00 95.69 161 GLU A C 1
ATOM 1260 O O . GLU A 1 161 ? -5.845 -5.119 -3.978 1.00 95.69 161 GLU A O 1
ATOM 1265 N N . ALA A 1 162 ? -3.858 -4.175 -3.595 1.00 95.62 162 ALA A N 1
ATOM 1266 C CA . ALA A 1 162 ? -3.950 -4.320 -2.143 1.00 95.62 162 ALA A CA 1
ATOM 1267 C C . ALA A 1 162 ? -5.146 -3.540 -1.557 1.00 95.62 162 ALA A C 1
ATOM 1269 O O . ALA A 1 162 ? -5.864 -4.046 -0.690 1.00 95.62 162 ALA A O 1
ATOM 1270 N N . VAL A 1 163 ? -5.421 -2.334 -2.070 1.00 95.88 163 VAL A N 1
ATOM 1271 C CA . VAL A 1 163 ? -6.609 -1.544 -1.712 1.00 95.88 163 VAL A CA 1
ATOM 1272 C C . VAL A 1 163 ? -7.890 -2.274 -2.112 1.00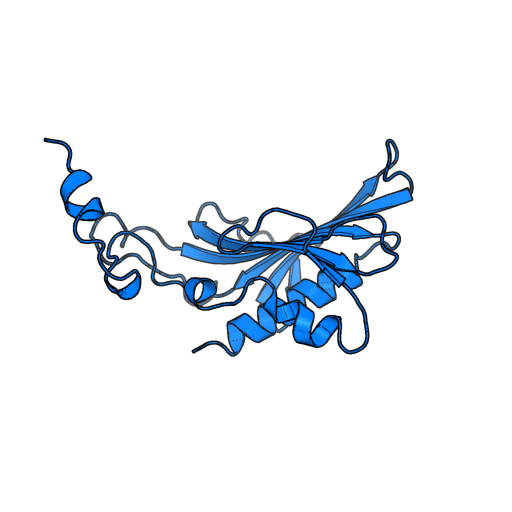 95.88 163 VAL A C 1
ATOM 1274 O O . VAL A 1 163 ? -8.832 -2.315 -1.318 1.00 95.88 163 VAL A O 1
ATOM 1277 N N . ARG A 1 164 ? -7.941 -2.885 -3.303 1.00 95.56 164 ARG A N 1
ATOM 1278 C CA . ARG A 1 164 ? -9.087 -3.703 -3.732 1.00 95.56 164 ARG A CA 1
ATOM 1279 C C . ARG A 1 164 ? -9.344 -4.851 -2.753 1.00 95.56 164 ARG A C 1
ATOM 1281 O O . ARG A 1 164 ? -10.468 -4.995 -2.276 1.00 95.56 164 ARG A O 1
ATOM 1288 N N . LEU A 1 165 ? -8.305 -5.614 -2.408 1.00 94.06 165 LEU A N 1
ATOM 1289 C CA . LEU A 1 165 ? -8.401 -6.725 -1.456 1.00 94.06 165 LEU A CA 1
ATOM 1290 C C . LEU A 1 165 ? -8.886 -6.259 -0.078 1.00 94.06 165 LEU A C 1
ATOM 1292 O O . LEU A 1 165 ? -9.748 -6.898 0.522 1.00 94.06 165 LEU A O 1
ATOM 1296 N N . TYR A 1 166 ? -8.402 -5.112 0.404 1.00 93.94 166 TYR A N 1
ATOM 1297 C CA . TYR A 1 166 ? -8.887 -4.520 1.651 1.00 93.94 166 TYR A CA 1
ATOM 1298 C C . TYR A 1 166 ? -10.377 -4.150 1.588 1.00 93.94 166 TYR A C 1
ATOM 1300 O O . TYR A 1 166 ? -11.121 -4.394 2.541 1.00 93.94 166 TYR A O 1
ATOM 1308 N N . GLN A 1 167 ? -10.824 -3.551 0.481 1.00 93.12 167 GLN A N 1
ATOM 1309 C CA . GLN A 1 167 ? -12.219 -3.137 0.294 1.00 93.12 167 GLN A CA 1
ATOM 1310 C C . GLN A 1 167 ? -13.178 -4.336 0.249 1.00 93.12 167 GLN A C 1
ATOM 1312 O O . GLN A 1 167 ? -14.287 -4.246 0.776 1.00 93.12 167 GLN A O 1
ATOM 1317 N N . GLU A 1 168 ? -12.752 -5.448 -0.350 1.00 92.31 168 GLU A N 1
ATOM 1318 C CA . GLU A 1 168 ? -13.548 -6.675 -0.484 1.00 92.31 168 GLU A CA 1
ATOM 1319 C C . GLU A 1 168 ? -13.509 -7.570 0.765 1.00 92.31 168 GLU A C 1
ATOM 1321 O O . GLU A 1 168 ? -14.371 -8.434 0.941 1.00 92.31 168 GLU A O 1
ATOM 1326 N N . ALA A 1 169 ? -12.550 -7.350 1.666 1.00 88.12 169 ALA A N 1
ATOM 1327 C CA . ALA A 1 169 ? -12.460 -8.093 2.912 1.00 88.12 169 ALA A CA 1
ATOM 1328 C C . ALA A 1 169 ? -13.618 -7.764 3.873 1.00 88.12 169 ALA A C 1
ATOM 1330 O O . ALA A 1 169 ? -13.908 -6.600 4.198 1.00 88.12 169 ALA A O 1
ATOM 1331 N N . SER A 1 170 ? -14.261 -8.836 4.349 1.00 68.06 170 SER A N 1
ATOM 1332 C CA . SER A 1 170 ? -15.360 -8.823 5.327 1.00 68.06 170 SER A CA 1
ATOM 1333 C C . SER A 1 170 ? -14.860 -8.823 6.770 1.00 68.06 170 SER A C 1
ATOM 1335 O O . SER A 1 170 ? -13.845 -9.496 7.069 1.00 68.06 170 SER A O 1
#

pLDDT: mean 84.06, std 11.06, range [47.75, 96.19]